Protein AF-A0A3D2J9G1-F1 (afdb_monomer_lite)

pLDDT: mean 93.78, std 6.95, range [46.78, 97.25]

Secondary structure (DSSP, 8-state):
--SSSSHHHHIIIIII---HHHHHTTSSS-HHHHHHHHTT--B-HHHHHHHHHHHHHHHHHTTPPP--TGGGTPPB-

Structure (mmCIF, N/CA/C/O backbone):
data_AF-A0A3D2J9G1-F1
#
_entry.id   AF-A0A3D2J9G1-F1
#
loop_
_atom_site.group_PDB
_atom_site.id
_atom_site.type_symbol
_atom_site.label_atom_id
_atom_site.label_alt_id
_atom_site.label_comp_id
_atom_site.label_asym_id
_atom_site.label_entity_id
_atom_site.label_seq_id
_atom_site.pdbx_PDB_ins_code
_atom_site.Cartn_x
_atom_site.Cartn_y
_atom_site.Cartn_z
_atom_site.occupancy
_atom_site.B_iso_or_equiv
_atom_site.auth_seq_id
_atom_site.auth_comp_id
_atom_site.auth_asym_id
_atom_site.auth_atom_id
_atom_site.pdbx_PDB_model_num
ATOM 1 N N . MET A 1 1 ? -15.604 -6.468 -16.167 1.00 46.78 1 MET A N 1
ATOM 2 C CA . MET A 1 1 ? -14.383 -5.637 -16.080 1.00 46.78 1 MET A CA 1
ATOM 3 C C . MET A 1 1 ? -14.218 -5.222 -14.629 1.00 46.78 1 MET A C 1
ATOM 5 O O . MET A 1 1 ? -15.196 -4.756 -14.056 1.00 46.78 1 MET A O 1
ATOM 9 N N . SER A 1 2 ? -13.055 -5.463 -14.015 1.00 62.22 2 SER A N 1
ATOM 10 C CA . SER A 1 2 ? -12.800 -4.998 -12.645 1.00 62.22 2 SER A CA 1
ATOM 11 C C . SER A 1 2 ? -12.922 -3.473 -12.595 1.00 62.22 2 SER A C 1
ATOM 13 O O . SER A 1 2 ? -12.419 -2.783 -13.480 1.00 62.22 2 SER A O 1
ATOM 15 N N . LYS A 1 3 ? -13.602 -2.947 -11.572 1.00 82.06 3 LYS A N 1
ATOM 16 C CA . LYS A 1 3 ? -13.762 -1.501 -11.331 1.00 82.06 3 LYS A CA 1
ATOM 17 C C . LYS A 1 3 ? -12.420 -0.814 -11.026 1.00 82.06 3 LYS A C 1
ATOM 19 O O . LYS A 1 3 ? -12.319 0.407 -11.125 1.00 82.06 3 LYS A O 1
ATOM 24 N N . TYR A 1 4 ? -11.397 -1.594 -10.674 1.00 88.94 4 TYR A N 1
ATOM 25 C CA . TYR A 1 4 ? -10.072 -1.121 -10.291 1.00 88.94 4 TYR A CA 1
ATOM 26 C C . TYR A 1 4 ? -8.977 -1.833 -11.101 1.00 88.94 4 TYR A C 1
ATOM 28 O O . TYR A 1 4 ? -9.098 -3.041 -11.314 1.00 88.94 4 TYR A O 1
ATOM 36 N N . PRO A 1 5 ? -7.910 -1.123 -11.528 1.00 91.25 5 PRO A N 1
ATOM 37 C CA . PRO A 1 5 ? -6.791 -1.734 -12.248 1.00 91.25 5 PRO A CA 1
ATOM 38 C C . PRO A 1 5 ? -6.055 -2.798 -11.428 1.00 91.25 5 PRO A C 1
ATOM 40 O O . PRO A 1 5 ? -5.621 -3.796 -11.990 1.00 91.25 5 PRO A O 1
ATOM 43 N N . THR A 1 6 ? -5.953 -2.604 -10.111 1.00 94.75 6 THR A N 1
ATOM 44 C CA . THR A 1 6 ? -5.344 -3.560 -9.180 1.00 94.75 6 THR A CA 1
ATOM 45 C C . THR A 1 6 ? -6.185 -3.718 -7.922 1.00 94.75 6 THR A C 1
ATOM 47 O O . THR A 1 6 ? -6.957 -2.827 -7.539 1.00 94.75 6 THR A O 1
ATOM 50 N N . GLU A 1 7 ? -6.011 -4.852 -7.249 1.00 95.06 7 GLU A N 1
ATOM 51 C CA . GLU A 1 7 ? -6.697 -5.137 -5.993 1.00 95.06 7 GLU A CA 1
ATOM 52 C C . GLU A 1 7 ? -6.200 -4.223 -4.866 1.00 95.06 7 GLU A C 1
ATOM 54 O O . GLU A 1 7 ? -6.995 -3.789 -4.030 1.00 95.06 7 GLU A O 1
ATOM 59 N N . LEU A 1 8 ? -4.928 -3.802 -4.912 1.00 95.75 8 LEU A N 1
ATOM 60 C CA . LEU A 1 8 ? -4.386 -2.746 -4.049 1.00 95.75 8 LEU A CA 1
ATOM 61 C C . LEU A 1 8 ? -5.306 -1.517 -4.005 1.00 95.75 8 LEU A C 1
ATOM 63 O O . LEU A 1 8 ? -5.639 -1.010 -2.929 1.00 95.75 8 LEU A O 1
ATOM 67 N N . LYS A 1 9 ? -5.744 -1.041 -5.177 1.00 96.44 9 LYS A N 1
ATOM 68 C CA . LYS A 1 9 ? -6.588 0.154 -5.282 1.00 96.44 9 LYS A CA 1
ATOM 69 C C . LYS A 1 9 ? -7.975 -0.083 -4.690 1.00 96.44 9 LYS A C 1
ATOM 71 O O . LYS A 1 9 ? -8.497 0.801 -4.004 1.00 96.44 9 LYS A O 1
ATOM 76 N N . ARG A 1 10 ? -8.550 -1.272 -4.912 1.00 95.62 10 ARG A N 1
ATOM 77 C CA . ARG A 1 10 ? -9.833 -1.677 -4.319 1.00 95.62 10 ARG A CA 1
ATOM 78 C C . ARG A 1 10 ? -9.736 -1.718 -2.798 1.00 95.62 10 ARG A C 1
ATOM 80 O O . ARG A 1 10 ? -10.533 -1.073 -2.121 1.00 95.62 10 ARG A O 1
ATOM 87 N N . ILE A 1 11 ? -8.735 -2.412 -2.259 1.00 95.06 11 ILE A N 1
ATOM 88 C CA . ILE A 1 11 ? -8.520 -2.554 -0.815 1.00 95.06 11 ILE A CA 1
ATOM 89 C C . ILE A 1 11 ? -8.331 -1.184 -0.170 1.00 95.06 11 ILE A C 1
ATOM 91 O O . ILE A 1 11 ? -9.001 -0.873 0.816 1.00 95.06 11 ILE A O 1
ATOM 95 N N . ARG A 1 12 ? -7.500 -0.310 -0.747 1.00 96.19 12 ARG A N 1
ATOM 96 C CA . ARG A 1 12 ? -7.286 1.026 -0.182 1.00 96.19 12 ARG A CA 1
ATOM 97 C C . ARG A 1 12 ? -8.574 1.856 -0.125 1.00 96.19 12 ARG A C 1
ATOM 99 O O . ARG A 1 12 ? -8.825 2.513 0.887 1.00 96.19 12 ARG A O 1
ATOM 106 N N . LEU A 1 13 ? -9.367 1.861 -1.198 1.00 96.50 13 LEU A N 1
ATOM 107 C CA . LEU A 1 13 ? -10.548 2.723 -1.314 1.00 96.50 13 LEU A CA 1
ATOM 108 C C . LEU A 1 13 ? -11.782 2.163 -0.607 1.00 96.50 13 LEU A C 1
ATOM 110 O O . LEU A 1 13 ? -12.492 2.921 0.049 1.00 96.50 13 LEU A O 1
ATOM 114 N N . GLU A 1 14 ? -12.050 0.868 -0.745 1.00 95.50 14 GLU A N 1
ATOM 115 C CA . GLU A 1 14 ? -13.302 0.263 -0.281 1.00 95.50 14 GLU A CA 1
ATOM 116 C C . GLU A 1 14 ? -13.159 -0.378 1.105 1.00 95.50 14 GLU A C 1
ATOM 118 O O . GLU A 1 14 ? -14.064 -0.245 1.931 1.00 95.50 14 GLU A O 1
ATOM 123 N N . VAL A 1 15 ? -12.017 -1.017 1.389 1.00 94.69 15 VAL A N 1
ATOM 124 C CA . VAL A 1 15 ? -11.787 -1.753 2.645 1.00 94.69 15 VAL A CA 1
ATOM 125 C C . VAL A 1 15 ? -11.160 -0.847 3.705 1.00 94.69 15 VAL A C 1
ATOM 127 O O . VAL A 1 15 ? -11.718 -0.650 4.785 1.00 94.69 15 VAL A O 1
ATOM 130 N N . LEU A 1 16 ? -10.004 -0.258 3.397 1.00 94.44 16 LEU A N 1
ATOM 131 C CA . LEU A 1 16 ? -9.243 0.544 4.353 1.00 94.44 16 LEU A CA 1
ATOM 132 C C . LEU A 1 16 ? -9.781 1.976 4.473 1.00 94.44 16 LEU A C 1
ATOM 134 O O . LEU A 1 16 ? -9.737 2.541 5.567 1.00 94.44 16 LEU A O 1
ATOM 138 N N . LYS A 1 17 ? -10.320 2.529 3.376 1.00 96.06 17 LYS A N 1
ATOM 139 C CA . LYS A 1 17 ? -10.832 3.906 3.246 1.00 96.06 17 LYS A CA 1
ATOM 140 C C . LYS A 1 17 ? -9.790 4.966 3.625 1.00 96.06 17 LYS A C 1
ATOM 142 O O . LYS A 1 17 ? -10.068 5.882 4.394 1.00 96.06 17 LYS A O 1
ATOM 147 N N . ILE A 1 18 ? -8.580 4.831 3.081 1.00 95.88 18 ILE A N 1
ATOM 148 C CA . ILE A 1 18 ? -7.430 5.707 3.373 1.00 95.88 18 ILE A CA 1
ATOM 149 C C . ILE A 1 18 ? -6.849 6.356 2.109 1.00 95.88 18 ILE A C 1
ATOM 151 O O . ILE A 1 18 ? -7.131 5.943 0.979 1.00 95.88 18 ILE A O 1
ATOM 155 N N . SER A 1 19 ? -5.996 7.367 2.289 1.00 96.62 19 SER A N 1
ATOM 156 C CA . SER A 1 19 ? -5.257 7.996 1.191 1.00 96.62 19 SER A CA 1
ATOM 157 C C . SER A 1 19 ? -4.030 7.166 0.786 1.00 96.62 19 SER A C 1
ATOM 159 O O . SER A 1 19 ? -3.556 6.308 1.531 1.00 96.62 19 SER A O 1
ATOM 161 N N . ARG A 1 20 ? -3.485 7.435 -0.408 1.00 96.94 20 ARG A N 1
ATOM 162 C CA . ARG A 1 20 ? -2.204 6.850 -0.857 1.00 96.94 20 ARG A CA 1
ATOM 163 C C . ARG A 1 20 ? -1.050 7.232 0.073 1.00 96.94 20 ARG A C 1
ATOM 165 O O . ARG A 1 20 ? -0.155 6.432 0.311 1.00 96.94 20 ARG A O 1
ATOM 172 N N . GLU A 1 21 ? -1.099 8.441 0.625 1.00 96.50 21 GLU A N 1
ATOM 173 C CA . GLU A 1 21 ? -0.104 8.946 1.571 1.00 96.50 21 GLU A CA 1
ATOM 174 C C . GLU A 1 21 ? -0.080 8.120 2.864 1.00 96.50 21 GLU A C 1
ATOM 176 O O . GLU A 1 21 ? 0.990 7.859 3.402 1.00 96.50 21 GLU A O 1
ATOM 181 N N . SER A 1 22 ? -1.238 7.648 3.343 1.00 95.56 22 SER A N 1
ATOM 182 C CA . SER A 1 22 ? -1.306 6.762 4.512 1.00 95.56 22 SER A CA 1
ATOM 183 C C . SER A 1 22 ? -0.561 5.441 4.302 1.00 95.56 22 SER A C 1
ATOM 185 O O . SER A 1 22 ? -0.008 4.907 5.259 1.00 95.56 22 SER A O 1
ATOM 187 N N . VAL A 1 23 ? -0.536 4.929 3.066 1.00 95.62 23 VAL A N 1
ATOM 188 C CA . VAL A 1 23 ? 0.256 3.745 2.701 1.00 95.62 23 VAL A CA 1
ATOM 189 C C . VAL A 1 23 ? 1.734 4.124 2.612 1.00 95.62 23 VAL A C 1
ATOM 191 O O . VAL A 1 23 ? 2.560 3.503 3.271 1.00 95.62 23 VAL A O 1
ATOM 194 N N . ALA A 1 24 ? 2.057 5.193 1.876 1.00 96.06 24 ALA A N 1
ATOM 195 C CA . ALA A 1 24 ? 3.433 5.644 1.671 1.00 96.06 24 ALA A CA 1
ATOM 196 C C . ALA A 1 24 ? 4.170 5.946 2.989 1.00 96.06 24 ALA A C 1
ATOM 198 O O . ALA A 1 24 ? 5.322 5.560 3.142 1.00 96.06 24 ALA A O 1
ATOM 199 N N . LYS A 1 25 ? 3.492 6.541 3.984 1.00 95.69 25 LYS A N 1
ATOM 200 C CA . LYS A 1 25 ? 4.045 6.833 5.324 1.00 95.69 25 LYS A CA 1
ATOM 201 C C . LYS A 1 25 ? 4.540 5.606 6.097 1.00 95.69 25 LYS A C 1
ATOM 203 O O . LYS A 1 25 ? 5.244 5.768 7.088 1.00 95.69 25 LYS A O 1
ATOM 208 N N . ARG A 1 26 ? 4.148 4.400 5.685 1.00 93.00 26 ARG A N 1
ATOM 209 C CA . ARG A 1 26 ? 4.528 3.122 6.312 1.00 93.00 26 AR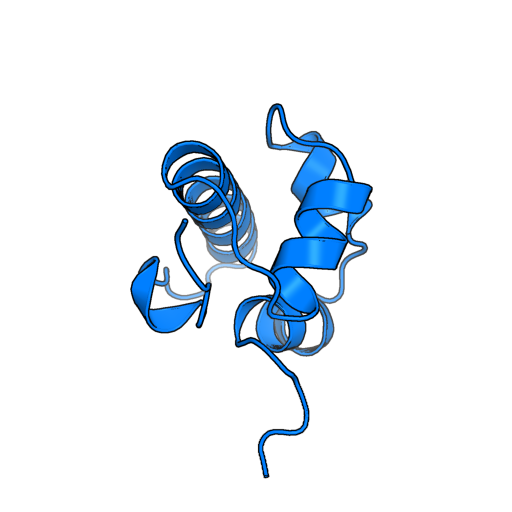G A CA 1
ATOM 210 C C . ARG A 1 26 ? 5.580 2.360 5.505 1.00 93.00 26 ARG A C 1
ATOM 212 O O . ARG A 1 26 ? 5.888 1.217 5.820 1.00 93.00 26 ARG A O 1
ATOM 219 N N . THR A 1 27 ? 6.097 2.989 4.460 1.00 93.94 27 THR A N 1
ATOM 220 C CA . THR A 1 27 ? 7.061 2.431 3.512 1.00 93.94 27 THR A CA 1
ATOM 221 C C . THR A 1 27 ? 8.180 3.441 3.275 1.00 93.94 27 THR A C 1
ATOM 223 O O . THR A 1 27 ? 8.061 4.604 3.654 1.00 93.94 27 THR A O 1
ATOM 226 N N . ASN A 1 28 ? 9.233 3.032 2.579 1.00 93.81 28 ASN A N 1
ATOM 227 C CA . ASN A 1 28 ? 10.261 3.929 2.057 1.00 93.81 28 ASN A CA 1
ATOM 228 C C . ASN A 1 28 ? 9.947 4.422 0.632 1.00 93.81 28 ASN A C 1
ATOM 230 O O . ASN A 1 28 ? 10.784 5.074 0.004 1.00 93.81 28 ASN A O 1
ATOM 234 N N . ILE A 1 29 ? 8.760 4.120 0.094 1.00 94.12 29 ILE A N 1
ATOM 235 C CA . ILE A 1 29 ? 8.358 4.524 -1.256 1.00 94.12 29 ILE A CA 1
ATOM 236 C C . ILE A 1 29 ? 7.486 5.782 -1.250 1.00 94.12 29 ILE A C 1
ATOM 238 O O . ILE A 1 29 ? 6.810 6.123 -0.281 1.00 94.12 29 ILE A O 1
ATOM 242 N N . THR A 1 30 ? 7.479 6.486 -2.380 1.00 96.44 30 THR A N 1
ATOM 243 C CA . THR A 1 30 ? 6.703 7.721 -2.525 1.00 96.44 30 THR A CA 1
ATOM 244 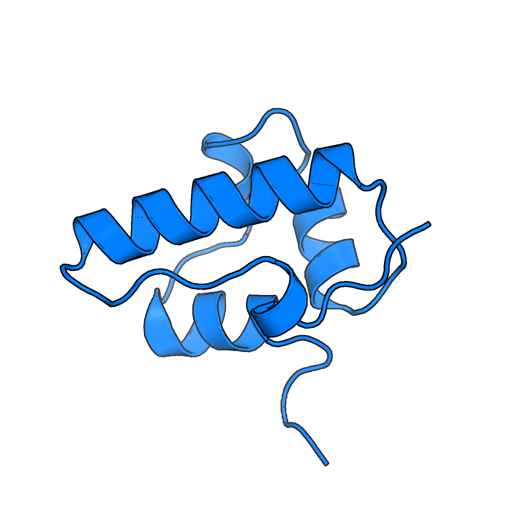C C . THR A 1 30 ? 5.214 7.444 -2.741 1.00 96.44 30 THR A C 1
ATOM 246 O O . THR A 1 30 ? 4.822 6.420 -3.306 1.00 96.44 30 THR A O 1
ATOM 249 N N . THR A 1 31 ? 4.368 8.424 -2.414 1.00 97.25 31 THR A N 1
ATOM 250 C CA . THR A 1 31 ? 2.937 8.418 -2.770 1.00 97.25 31 THR A CA 1
ATOM 251 C C . THR A 1 31 ? 2.712 8.234 -4.276 1.00 97.25 31 THR A C 1
ATOM 253 O O . THR A 1 31 ? 1.728 7.616 -4.685 1.00 97.25 31 THR A O 1
ATOM 256 N N . TYR A 1 32 ? 3.629 8.738 -5.110 1.00 96.44 32 TYR A N 1
ATOM 257 C CA . TYR A 1 32 ? 3.597 8.541 -6.559 1.00 96.44 32 TYR A CA 1
ATOM 258 C C . TYR A 1 32 ? 3.809 7.069 -6.934 1.00 96.44 32 TYR A C 1
ATOM 260 O O . TYR A 1 32 ? 3.043 6.530 -7.731 1.00 96.44 32 TYR A O 1
ATOM 268 N N . THR A 1 33 ? 4.783 6.397 -6.315 1.00 95.69 33 THR A N 1
ATOM 269 C CA . THR A 1 33 ? 5.042 4.963 -6.515 1.00 95.69 33 THR A CA 1
ATOM 270 C C . THR A 1 33 ? 3.833 4.116 -6.115 1.00 95.69 33 THR A C 1
ATOM 272 O O . THR A 1 33 ? 3.433 3.237 -6.874 1.00 95.69 33 THR A O 1
ATOM 275 N N . VAL A 1 34 ? 3.189 4.428 -4.982 1.00 96.75 34 VAL A N 1
ATOM 276 C CA . VAL A 1 34 ? 1.928 3.778 -4.573 1.00 96.75 34 VAL A CA 1
ATOM 277 C C . VAL A 1 34 ? 0.835 3.996 -5.625 1.00 96.75 34 VAL A C 1
ATOM 279 O O . VAL A 1 34 ? 0.135 3.062 -6.002 1.00 96.75 34 VAL A O 1
ATOM 282 N N . GLY A 1 35 ? 0.700 5.222 -6.142 1.00 97.12 35 GLY A N 1
ATOM 283 C CA . GLY A 1 35 ? -0.270 5.532 -7.192 1.00 97.12 35 GLY A CA 1
ATOM 284 C C . GLY A 1 35 ? -0.028 4.752 -8.484 1.00 97.12 35 GLY A C 1
ATOM 285 O O . GLY A 1 35 ? -0.963 4.179 -9.030 1.00 97.12 35 GLY A O 1
ATOM 286 N N . ARG A 1 36 ? 1.22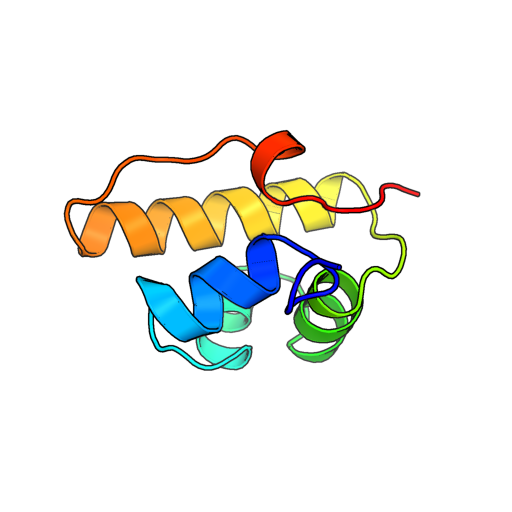8 4.663 -8.930 1.00 96.44 36 ARG A N 1
ATOM 287 C CA . ARG A 1 36 ? 1.630 3.863 -10.095 1.00 96.44 36 ARG A CA 1
ATOM 288 C C . ARG A 1 36 ? 1.272 2.387 -9.919 1.00 96.44 36 ARG A C 1
ATOM 290 O O . ARG A 1 36 ? 0.669 1.813 -10.821 1.00 96.44 36 ARG A O 1
ATOM 297 N N . ALA A 1 37 ? 1.572 1.816 -8.753 1.00 96.06 37 ALA A N 1
ATOM 298 C CA . ALA A 1 37 ? 1.206 0.442 -8.413 1.00 96.06 37 ALA A CA 1
ATOM 299 C C . ALA A 1 37 ? -0.320 0.226 -8.467 1.00 96.06 37 ALA A C 1
ATOM 301 O O . ALA A 1 37 ? -0.804 -0.752 -9.028 1.00 96.06 37 ALA A O 1
ATOM 302 N N . GLU A 1 38 ? -1.104 1.167 -7.935 1.00 96.44 38 GLU A N 1
ATOM 303 C CA . GLU A 1 38 ? -2.573 1.126 -7.987 1.00 96.44 38 GLU A CA 1
ATOM 304 C C . GLU A 1 38 ? -3.155 1.225 -9.395 1.00 96.44 38 GLU A C 1
ATOM 306 O O . GLU A 1 38 ? -4.237 0.705 -9.667 1.00 96.44 38 GLU A O 1
ATOM 311 N N . ASP A 1 39 ? -2.467 1.948 -10.269 1.00 95.62 39 ASP A N 1
ATOM 312 C CA . ASP A 1 39 ? -2.894 2.184 -11.641 1.00 95.62 39 ASP A CA 1
ATOM 313 C C . ASP A 1 39 ? -2.395 1.075 -12.593 1.00 95.62 39 ASP A C 1
ATOM 315 O O . ASP A 1 39 ? -2.623 1.151 -13.797 1.00 95.62 39 ASP A O 1
ATOM 319 N N . GLY A 1 40 ? -1.786 0.013 -12.044 1.00 94.31 40 GLY A N 1
ATOM 320 C CA . GLY A 1 40 ? -1.395 -1.196 -12.771 1.00 94.31 40 GLY A CA 1
ATOM 321 C C . GLY A 1 40 ? -0.058 -1.086 -13.491 1.00 94.31 40 GLY A C 1
ATOM 322 O O . GLY A 1 40 ? 0.232 -1.915 -14.345 1.00 94.31 40 GLY A O 1
ATOM 323 N N . PHE A 1 41 ? 0.754 -0.077 -13.179 1.00 95.94 41 PHE A N 1
ATOM 324 C CA . PHE A 1 41 ? 2.095 0.012 -13.740 1.00 95.94 41 PHE A CA 1
ATOM 325 C C . PHE A 1 41 ? 3.051 -0.969 -13.049 1.00 95.94 41 PHE A C 1
ATOM 327 O O . PHE A 1 41 ? 2.917 -1.177 -11.838 1.00 95.94 41 PHE A O 1
ATOM 334 N N . PRO A 1 42 ? 4.050 -1.500 -13.780 1.00 95.06 42 PRO A N 1
ATOM 335 C CA . PRO A 1 42 ? 5.097 -2.323 -13.196 1.00 95.06 42 PRO A CA 1
ATOM 336 C C . PRO A 1 42 ? 5.809 -1.614 -12.043 1.00 95.06 42 PRO A C 1
ATOM 338 O O . PRO A 1 42 ? 6.076 -0.407 -12.101 1.00 95.06 42 PRO A O 1
ATOM 341 N N . VAL A 1 43 ? 6.102 -2.374 -10.992 1.00 94.38 43 VAL A N 1
ATOM 342 C CA . VAL A 1 43 ? 6.890 -1.938 -9.841 1.00 94.38 43 VAL A CA 1
ATOM 343 C C . VAL A 1 43 ? 7.949 -2.973 -9.493 1.00 94.38 43 VAL A C 1
ATOM 345 O O . VAL A 1 43 ? 7.763 -4.174 -9.675 1.00 94.38 43 VAL A O 1
ATOM 348 N N . LYS A 1 44 ? 9.057 -2.507 -8.917 1.00 95.56 44 LYS A N 1
ATOM 349 C CA . LYS A 1 44 ? 10.100 -3.389 -8.388 1.00 95.56 44 LYS A CA 1
ATOM 350 C C . LYS A 1 44 ? 9.536 -4.324 -7.326 1.00 95.56 44 LYS A C 1
ATOM 352 O O . LYS A 1 44 ? 8.737 -3.906 -6.485 1.00 95.56 44 LYS A O 1
ATOM 357 N N . TYR A 1 45 ? 10.059 -5.546 -7.288 1.00 94.75 45 TYR A N 1
ATOM 358 C CA . TYR A 1 45 ? 9.706 -6.542 -6.276 1.00 94.75 45 TYR A CA 1
ATOM 359 C C . TYR A 1 45 ? 9.845 -6.012 -4.838 1.00 94.75 45 TYR A C 1
ATOM 361 O O . TYR A 1 45 ? 8.944 -6.197 -4.025 1.00 94.75 45 TYR A O 1
ATOM 369 N N . SER A 1 46 ? 10.911 -5.263 -4.532 1.00 95.25 46 SER A N 1
ATOM 370 C CA . SER A 1 46 ? 11.091 -4.648 -3.208 1.00 95.25 46 SER A CA 1
ATOM 371 C C . SER A 1 46 ? 9.975 -3.657 -2.860 1.00 95.25 46 SER A C 1
ATOM 373 O O . SER A 1 46 ? 9.452 -3.674 -1.750 1.00 95.25 46 SER A O 1
ATOM 375 N N . SER A 1 47 ? 9.540 -2.837 -3.822 1.00 95.25 47 SER A N 1
ATOM 376 C CA . SER A 1 47 ? 8.413 -1.919 -3.632 1.00 95.25 47 SER A CA 1
ATOM 377 C C . SER A 1 47 ? 7.093 -2.668 -3.446 1.00 95.25 47 SER A C 1
ATOM 379 O O . SER A 1 47 ? 6.289 -2.271 -2.608 1.00 95.25 47 SER A O 1
ATOM 381 N N . ALA A 1 48 ? 6.876 -3.765 -4.177 1.00 95.62 48 ALA A N 1
ATOM 382 C CA . ALA A 1 48 ? 5.702 -4.616 -3.997 1.00 95.62 48 ALA A CA 1
ATOM 383 C C . ALA A 1 48 ? 5.668 -5.257 -2.598 1.00 95.62 48 ALA A C 1
ATOM 385 O O . ALA A 1 48 ? 4.619 -5.260 -1.949 1.00 95.62 48 ALA A O 1
ATOM 386 N N . GLN A 1 49 ? 6.813 -5.719 -2.087 1.00 96.31 49 GLN A N 1
ATOM 387 C CA . GLN A 1 49 ? 6.931 -6.238 -0.722 1.00 96.31 49 GLN A CA 1
ATOM 388 C C . GLN A 1 49 ? 6.636 -5.168 0.335 1.00 96.31 49 GLN A C 1
ATOM 390 O O . GLN A 1 49 ? 5.871 -5.424 1.266 1.00 96.31 49 GLN A O 1
ATOM 395 N N . GLU A 1 50 ? 7.188 -3.961 0.185 1.00 96.62 50 GLU A N 1
ATOM 396 C CA . GLU A 1 50 ? 6.920 -2.847 1.102 1.00 96.62 50 GLU A CA 1
ATOM 397 C C . GLU A 1 50 ? 5.436 -2.461 1.117 1.00 96.62 50 GLU A C 1
ATOM 399 O O . GLU A 1 50 ? 4.847 -2.315 2.189 1.00 96.62 50 GLU A O 1
ATOM 404 N N . ILE A 1 51 ? 4.806 -2.367 -0.059 1.00 96.12 51 ILE A N 1
ATOM 405 C CA . ILE A 1 51 ? 3.367 -2.104 -0.180 1.00 96.12 51 ILE A CA 1
ATOM 406 C C . ILE A 1 51 ? 2.558 -3.208 0.506 1.00 96.12 51 ILE A C 1
ATOM 408 O O . ILE A 1 51 ? 1.646 -2.905 1.275 1.00 96.12 51 ILE A O 1
ATOM 412 N N . THR A 1 52 ? 2.896 -4.476 0.264 1.00 96.75 52 THR A N 1
ATOM 413 C CA . THR A 1 52 ? 2.197 -5.624 0.863 1.00 96.75 52 THR A CA 1
ATOM 414 C C . THR A 1 52 ? 2.286 -5.586 2.383 1.00 96.75 52 THR A C 1
ATOM 416 O O . THR A 1 52 ? 1.273 -5.717 3.068 1.00 96.75 52 THR A O 1
ATOM 419 N N . SER A 1 53 ? 3.482 -5.333 2.916 1.00 96.62 53 SER A N 1
ATOM 420 C CA . SER A 1 53 ? 3.711 -5.199 4.355 1.00 96.62 53 SER A CA 1
ATOM 421 C C . SER A 1 53 ? 2.896 -4.047 4.955 1.00 96.62 53 SER A C 1
ATOM 423 O O . SER A 1 53 ? 2.187 -4.234 5.946 1.00 96.62 53 SER A O 1
ATOM 425 N N . ALA A 1 54 ? 2.904 -2.873 4.313 1.00 96.88 54 ALA A N 1
ATOM 426 C CA . ALA A 1 54 ? 2.143 -1.713 4.771 1.00 96.88 54 ALA A CA 1
ATOM 427 C C . ALA A 1 54 ? 0.626 -1.955 4.761 1.00 96.88 54 ALA A C 1
ATOM 429 O O . ALA A 1 54 ? -0.062 -1.585 5.714 1.00 96.88 54 ALA A O 1
ATOM 430 N N . ILE A 1 55 ? 0.098 -2.594 3.713 1.00 96.94 55 ILE A N 1
ATOM 431 C CA . ILE A 1 55 ? -1.323 -2.951 3.626 1.00 96.94 55 ILE A CA 1
ATOM 432 C C . ILE A 1 55 ? -1.693 -3.973 4.699 1.00 96.94 55 ILE A C 1
ATOM 434 O O . ILE A 1 55 ? -2.695 -3.787 5.385 1.00 96.94 55 ILE A O 1
ATOM 438 N N . ASN A 1 56 ? -0.871 -4.998 4.910 1.00 97.25 56 ASN A N 1
ATOM 439 C CA . ASN A 1 56 ? -1.112 -6.004 5.942 1.00 97.25 56 ASN A CA 1
ATOM 440 C C . ASN A 1 56 ? -1.079 -5.418 7.356 1.00 97.25 56 ASN A C 1
ATOM 442 O O . ASN A 1 56 ? -1.923 -5.775 8.179 1.00 97.25 56 ASN A O 1
ATOM 446 N N . ALA A 1 57 ? -0.189 -4.462 7.632 1.00 96.62 57 ALA A N 1
ATOM 447 C CA . ALA A 1 57 ? -0.205 -3.722 8.892 1.00 96.62 57 ALA A CA 1
ATOM 448 C C . ALA A 1 57 ? -1.537 -2.973 9.094 1.00 96.62 57 ALA A C 1
ATOM 450 O O . ALA A 1 57 ? -2.154 -3.068 10.152 1.00 96.62 57 ALA A O 1
ATOM 451 N N . LEU A 1 58 ? -2.031 -2.291 8.056 1.00 95.94 58 LEU A N 1
ATOM 452 C CA . LEU A 1 58 ? -3.305 -1.562 8.090 1.00 95.94 58 LEU A CA 1
ATOM 453 C C . LEU A 1 58 ? -4.533 -2.485 8.200 1.00 95.94 58 LEU A C 1
ATOM 455 O O . LEU A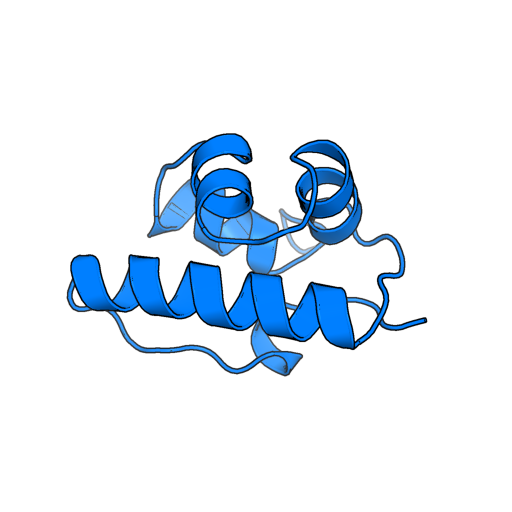 1 58 ? -5.520 -2.124 8.842 1.00 95.94 58 LEU A O 1
ATOM 459 N N . LEU A 1 59 ? -4.490 -3.665 7.579 1.00 95.81 59 LEU A N 1
ATOM 460 C CA . LEU A 1 59 ? -5.530 -4.690 7.707 1.00 95.81 59 LEU A CA 1
ATOM 461 C C . LEU A 1 59 ? -5.552 -5.266 9.127 1.00 95.81 59 LEU A C 1
ATOM 463 O O . LEU A 1 59 ? -6.624 -5.377 9.721 1.00 95.81 59 LEU A O 1
ATOM 467 N N . THR A 1 60 ? -4.374 -5.526 9.700 1.00 96.75 60 THR A N 1
ATOM 468 C CA . THR A 1 60 ? -4.217 -6.017 11.079 1.00 96.75 60 THR A CA 1
ATOM 469 C C . THR A 1 60 ? -4.790 -5.026 12.089 1.00 96.75 60 THR A C 1
ATOM 471 O O . THR A 1 60 ? -5.556 -5.417 12.965 1.00 96.75 60 THR A O 1
ATOM 474 N N . GLU A 1 61 ? -4.504 -3.729 11.932 1.00 94.69 61 GLU A N 1
ATOM 475 C CA . GLU A 1 61 ? -5.065 -2.661 12.776 1.00 94.69 61 GLU A CA 1
ATOM 476 C C . GLU A 1 61 ? -6.603 -2.608 12.747 1.00 94.69 61 GLU A C 1
ATOM 478 O O . GLU A 1 61 ? -7.226 -2.136 13.696 1.00 94.69 61 GLU A O 1
ATOM 483 N N . LYS A 1 62 ? -7.228 -3.104 11.673 1.00 94.25 62 LYS A N 1
ATOM 484 C CA . LYS A 1 62 ? -8.688 -3.190 11.522 1.00 94.25 62 LYS A CA 1
ATOM 485 C C . LYS A 1 62 ? -9.263 -4.567 11.873 1.00 94.25 62 LYS A C 1
ATOM 487 O O . LYS A 1 62 ? -10.468 -4.753 11.727 1.00 94.25 62 LYS A O 1
ATOM 492 N N . GLY A 1 63 ? -8.435 -5.520 12.310 1.00 94.69 63 GLY A N 1
ATOM 493 C CA . GLY A 1 63 ? -8.857 -6.897 12.587 1.00 94.69 63 GLY A CA 1
ATOM 494 C C . GLY A 1 63 ? -9.309 -7.661 11.338 1.00 94.69 63 GLY A C 1
ATOM 495 O O . GLY A 1 63 ? -10.185 -8.517 11.427 1.00 94.69 63 GLY A O 1
ATOM 496 N N . LEU A 1 64 ? -8.764 -7.316 10.168 1.00 95.00 64 LEU A N 1
ATOM 497 C CA . LEU A 1 64 ? -9.080 -7.945 8.887 1.00 95.00 64 LEU A CA 1
ATOM 498 C C . LEU A 1 64 ? -8.031 -8.995 8.506 1.00 95.00 64 LEU A C 1
ATOM 500 O O . LEU A 1 64 ? -6.896 -8.965 8.982 1.00 95.00 64 LEU A O 1
ATOM 504 N N . ASN A 1 65 ? -8.417 -9.904 7.608 1.00 94.31 65 ASN A N 1
ATOM 505 C CA . ASN A 1 65 ? -7.520 -10.930 7.085 1.00 94.31 65 ASN A CA 1
ATOM 506 C C . ASN A 1 65 ? -6.369 -10.306 6.294 1.00 94.31 65 ASN A C 1
ATOM 508 O O . ASN A 1 65 ? -6.565 -9.352 5.539 1.00 94.31 65 ASN A O 1
ATOM 512 N N . LEU A 1 66 ? -5.182 -10.886 6.466 1.00 95.38 66 LEU A N 1
ATOM 513 C CA . LEU A 1 66 ? -4.000 -10.546 5.687 1.00 95.38 66 LEU A CA 1
ATOM 514 C C . LEU A 1 66 ? -4.161 -11.016 4.245 1.00 95.38 66 LEU A C 1
ATOM 516 O O . LEU A 1 66 ? -4.883 -11.973 3.969 1.00 95.38 66 LEU A O 1
ATOM 520 N N . ILE A 1 67 ? -3.435 -10.355 3.357 1.00 94.62 67 ILE A N 1
ATOM 521 C CA . ILE A 1 67 ? -3.381 -10.679 1.938 1.00 94.62 67 ILE A CA 1
ATOM 522 C C . ILE A 1 67 ? -1.946 -10.992 1.527 1.00 94.62 67 ILE A C 1
ATOM 524 O O . ILE A 1 67 ? -0.974 -10.462 2.081 1.00 94.62 67 ILE A O 1
ATOM 528 N N . SER A 1 68 ? -1.814 -11.843 0.524 1.00 94.56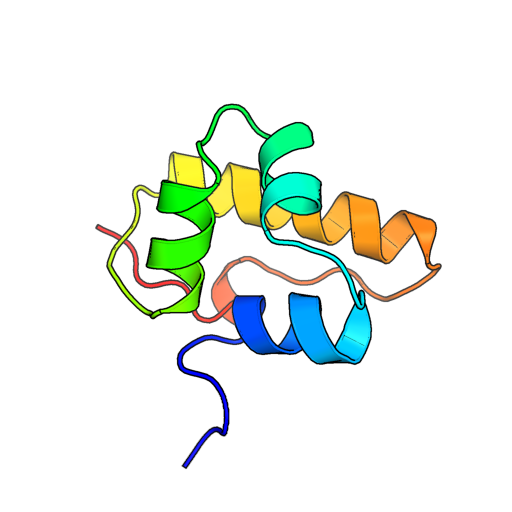 68 SER A N 1
ATOM 529 C CA . SER A 1 68 ? -0.559 -12.082 -0.173 1.00 94.56 68 SER A CA 1
ATOM 530 C C . SER A 1 68 ? -0.274 -10.985 -1.204 1.00 94.56 68 SER A C 1
ATOM 532 O O . SER A 1 68 ? -1.139 -10.195 -1.588 1.00 94.56 68 SER A O 1
ATOM 534 N N . MET A 1 69 ? 0.975 -10.934 -1.663 1.00 92.44 69 MET A N 1
ATOM 535 C CA . MET A 1 69 ? 1.383 -10.006 -2.716 1.00 92.44 69 MET A CA 1
ATOM 536 C C . MET A 1 69 ? 0.691 -10.322 -4.052 1.00 92.44 69 MET A C 1
ATOM 538 O O . MET A 1 69 ? 0.323 -9.401 -4.777 1.00 92.44 69 MET A O 1
ATOM 542 N N . ASP A 1 70 ? 0.468 -11.603 -4.358 1.00 91.75 70 ASP A N 1
ATOM 543 C CA . ASP A 1 70 ? -0.230 -12.034 -5.575 1.00 91.75 70 ASP A CA 1
ATOM 544 C C . ASP A 1 70 ? -1.691 -11.563 -5.584 1.00 91.75 70 ASP A C 1
ATOM 546 O O . ASP A 1 70 ? -2.211 -11.120 -6.610 1.00 91.75 70 ASP A O 1
ATOM 550 N N . GLU A 1 71 ? -2.334 -11.560 -4.414 1.00 93.00 71 GLU A N 1
ATOM 551 C CA . GLU A 1 71 ? -3.697 -11.053 -4.250 1.00 93.00 71 GLU A CA 1
ATOM 552 C C . GLU A 1 71 ? -3.805 -9.542 -4.464 1.00 93.00 71 GLU A C 1
ATOM 554 O O . GLU A 1 71 ? -4.884 -9.071 -4.799 1.00 93.00 71 GLU A O 1
ATOM 559 N N . LEU A 1 72 ? -2.720 -8.764 -4.343 1.00 92.19 72 LEU A N 1
ATOM 560 C CA . LEU A 1 72 ? -2.753 -7.319 -4.611 1.00 92.19 72 LEU A CA 1
ATOM 561 C C . LEU A 1 72 ? -2.896 -6.972 -6.099 1.00 92.19 72 LEU A C 1
ATOM 563 O O . LEU A 1 72 ? -3.204 -5.819 -6.427 1.00 92.19 72 LEU A O 1
ATOM 567 N N . GLY A 1 73 ? -2.676 -7.935 -6.997 1.00 91.69 73 GLY A N 1
ATOM 568 C CA . GLY A 1 73 ? -2.731 -7.714 -8.441 1.00 91.69 73 GLY A CA 1
ATOM 569 C C . GLY A 1 73 ? -1.671 -6.725 -8.933 1.00 91.69 73 GLY A C 1
ATOM 570 O O . GLY A 1 73 ? -1.947 -5.930 -9.829 1.00 91.69 73 GLY A O 1
ATOM 571 N N . LEU A 1 74 ? -0.485 -6.723 -8.313 1.00 92.31 74 LEU A N 1
ATOM 572 C CA . LEU A 1 74 ? 0.638 -5.879 -8.726 1.00 92.31 74 LEU A CA 1
ATOM 573 C C . LEU A 1 74 ? 1.342 -6.470 -9.947 1.00 92.31 74 LEU A C 1
ATOM 575 O O . LEU A 1 74 ? 1.554 -7.676 -10.030 1.00 92.31 74 LEU A O 1
ATOM 579 N N . GLN A 1 75 ? 1.752 -5.603 -10.871 1.00 92.19 75 GLN A N 1
ATOM 580 C CA . GLN A 1 75 ? 2.656 -5.985 -11.952 1.00 92.19 75 GLN A CA 1
ATOM 581 C C . GLN A 1 75 ? 4.097 -5.802 -11.483 1.00 92.19 75 GLN A C 1
ATOM 583 O O . GLN A 1 75 ? 4.449 -4.739 -10.971 1.00 92.19 75 GLN A O 1
ATOM 588 N N . LEU A 1 76 ? 4.917 -6.835 -11.647 1.00 91.12 76 LEU A N 1
ATOM 589 C CA . LEU A 1 76 ? 6.326 -6.809 -11.266 1.00 91.12 76 LEU A CA 1
ATOM 590 C C . LEU A 1 76 ? 7.199 -6.479 -12.484 1.00 91.12 76 LEU A C 1
A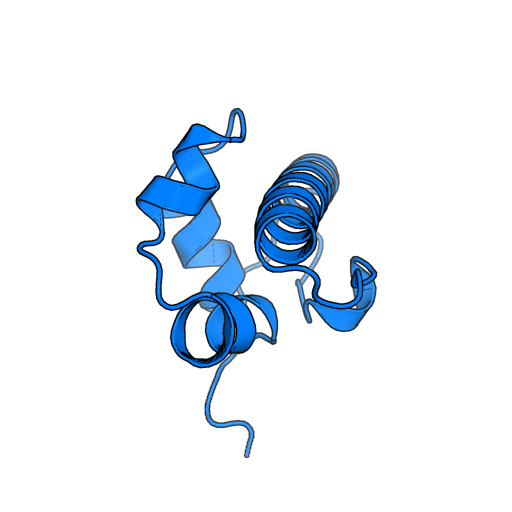TOM 592 O O . LEU A 1 76 ? 6.900 -6.932 -13.589 1.00 91.12 76 LEU A O 1
ATOM 596 N N . GLU A 1 77 ? 8.237 -5.667 -12.263 1.00 87.19 77 GLU A N 1
ATOM 597 C CA . GLU A 1 77 ? 9.338 -5.432 -13.220 1.00 87.19 77 GLU A CA 1
ATOM 598 C C . GLU A 1 77 ? 10.307 -6.617 -13.305 1.00 87.19 77 GLU A C 1
ATOM 600 O O . GLU A 1 77 ? 10.588 -7.231 -12.247 1.00 87.19 77 GLU A O 1
#

Radius of gyration: 11.05 Å; chains: 1; bounding box: 26×21×29 Å

Sequence (77 aa):
MSKYPTELKRIRLEVLKISRESVAKRTNITTYTVGRAEDGFPVKYSSAQEITSAINALLTEKGLNLISMDELGLQLE

Foldseek 3Di:
DDPWLWQLLVCCCPPLNDQLVQLCVQAVDDSVLSVCQRNQHADAPNVLVSSLVSSQVSCVVVVHDRDDSVNRNGHHD